Protein AF-A0A319CML3-F1 (afdb_monomer)

Mean predicted aligned error: 7.98 Å

Structure (mmCIF, N/CA/C/O backbone):
data_AF-A0A319CML3-F1
#
_entry.id   AF-A0A319CML3-F1
#
loop_
_atom_site.group_PDB
_atom_site.id
_atom_site.type_symbol
_atom_site.label_atom_id
_atom_site.label_alt_id
_atom_site.label_comp_id
_atom_site.label_asym_id
_atom_site.label_entity_id
_atom_site.label_seq_id
_atom_site.pdbx_PDB_ins_code
_atom_site.Cartn_x
_atom_site.Cartn_y
_atom_site.Cartn_z
_atom_site.occupancy
_atom_site.B_iso_or_equiv
_atom_site.auth_seq_id
_atom_site.auth_comp_id
_atom_site.auth_asym_id
_atom_site.auth_atom_id
_atom_site.pdbx_PDB_model_num
ATOM 1 N N . MET A 1 1 ? 18.920 -18.674 -5.820 1.00 42.75 1 MET A N 1
ATOM 2 C CA . MET A 1 1 ? 18.526 -17.478 -5.050 1.00 42.75 1 MET A CA 1
ATOM 3 C C . MET A 1 1 ? 17.878 -16.517 -6.031 1.00 42.75 1 MET A C 1
ATOM 5 O O . MET A 1 1 ? 18.581 -15.774 -6.698 1.00 42.75 1 MET A O 1
ATOM 9 N N . THR A 1 2 ? 16.571 -16.639 -6.250 1.00 43.22 2 THR A N 1
ATOM 10 C CA . THR A 1 2 ? 15.829 -15.691 -7.090 1.00 43.22 2 THR A CA 1
ATOM 11 C C . THR A 1 2 ? 15.406 -14.518 -6.205 1.00 43.22 2 THR A C 1
ATOM 13 O O . THR A 1 2 ? 15.103 -14.720 -5.030 1.00 43.22 2 THR A O 1
ATOM 16 N N . ALA A 1 3 ? 15.406 -13.293 -6.729 1.00 52.25 3 ALA A N 1
ATOM 17 C CA . ALA A 1 3 ? 15.015 -12.068 -6.020 1.00 52.25 3 ALA A CA 1
ATOM 18 C C . ALA A 1 3 ? 13.498 -12.003 -5.703 1.00 52.25 3 ALA A C 1
ATOM 20 O O . ALA A 1 3 ? 12.886 -10.945 -5.762 1.00 52.25 3 ALA A O 1
ATOM 21 N N . SER A 1 4 ? 12.864 -13.145 -5.426 1.00 51.34 4 SER A N 1
ATOM 22 C CA . SER A 1 4 ? 11.420 -13.351 -5.577 1.00 51.34 4 SER A CA 1
ATOM 23 C C . SER A 1 4 ? 10.612 -13.277 -4.282 1.00 51.34 4 SER A C 1
ATOM 25 O O . SER A 1 4 ? 9.434 -13.589 -4.329 1.00 51.34 4 SER A O 1
ATOM 27 N N . ASN A 1 5 ? 11.198 -12.939 -3.127 1.00 59.06 5 ASN A N 1
ATOM 28 C CA . ASN A 1 5 ? 10.470 -13.019 -1.851 1.00 59.06 5 ASN A CA 1
ATOM 29 C C . ASN A 1 5 ? 10.837 -11.932 -0.830 1.00 59.06 5 ASN A C 1
ATOM 31 O O . ASN A 1 5 ? 1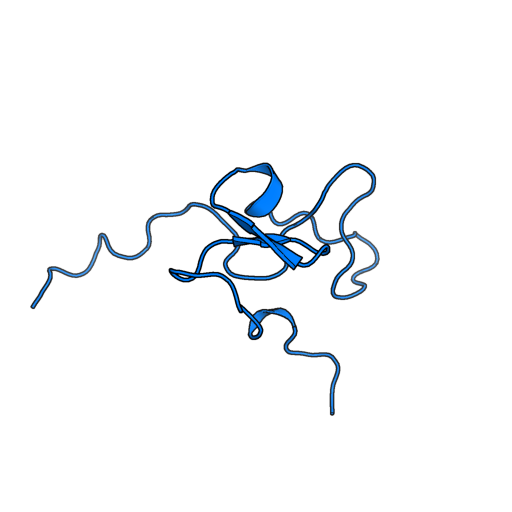0.872 -12.189 0.368 1.00 59.06 5 ASN A O 1
ATOM 35 N N . TRP A 1 6 ? 11.077 -10.700 -1.289 1.00 54.84 6 TRP A N 1
ATOM 36 C CA . TRP A 1 6 ? 11.170 -9.541 -0.385 1.00 54.84 6 TRP A CA 1
ATOM 37 C C . TRP A 1 6 ? 9.862 -9.344 0.399 1.00 54.84 6 TRP A C 1
ATOM 39 O O . TRP A 1 6 ? 9.891 -9.025 1.579 1.00 54.84 6 TRP A O 1
ATOM 49 N N . THR A 1 7 ? 8.729 -9.680 -0.221 1.00 56.91 7 THR A N 1
ATOM 50 C CA . THR A 1 7 ? 7.375 -9.662 0.356 1.00 56.9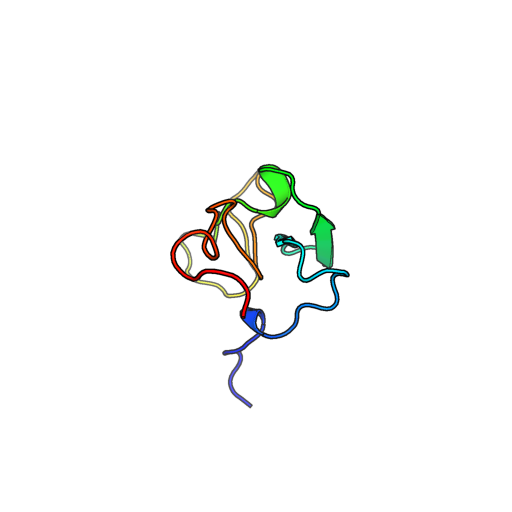1 7 THR A CA 1
ATOM 51 C C . THR A 1 7 ? 7.181 -10.609 1.541 1.00 56.91 7 THR A C 1
ATOM 53 O O . THR A 1 7 ? 6.257 -10.431 2.320 1.00 56.91 7 THR A O 1
ATOM 56 N N . ASN A 1 8 ? 8.030 -11.633 1.682 1.00 62.53 8 ASN A N 1
ATOM 57 C CA . ASN A 1 8 ? 7.992 -12.557 2.821 1.00 62.53 8 ASN A CA 1
ATOM 58 C C . ASN A 1 8 ? 8.899 -12.105 3.977 1.00 62.53 8 ASN A C 1
ATOM 60 O O . ASN A 1 8 ? 8.914 -12.736 5.034 1.00 62.53 8 ASN A O 1
ATOM 64 N N . LEU A 1 9 ? 9.671 -11.032 3.790 1.00 61.28 9 LEU A N 1
ATOM 65 C CA . LEU A 1 9 ? 10.558 -10.484 4.802 1.00 61.28 9 LEU A CA 1
ATOM 66 C C . LEU A 1 9 ? 9.835 -9.346 5.529 1.00 61.28 9 LEU A C 1
ATOM 68 O O . LEU A 1 9 ? 10.100 -8.174 5.280 1.00 61.28 9 LEU A O 1
ATOM 72 N N . ASN A 1 10 ? 8.907 -9.698 6.422 1.00 66.69 10 ASN A N 1
ATOM 73 C CA . ASN A 1 10 ? 8.268 -8.717 7.294 1.00 66.69 10 ASN A CA 1
ATOM 74 C C . ASN A 1 10 ? 8.879 -8.743 8.704 1.00 66.69 10 ASN A C 1
ATOM 76 O O . ASN A 1 10 ? 8.410 -9.499 9.556 1.00 66.69 10 ASN A O 1
ATOM 80 N N . PRO A 1 11 ? 9.923 -7.944 8.992 1.00 76.56 11 PRO A N 1
ATOM 81 C CA . PRO A 1 11 ? 10.412 -7.777 10.356 1.00 76.56 11 PRO A CA 1
ATOM 82 C C . PRO A 1 11 ? 9.466 -6.922 11.217 1.00 76.56 11 PRO A C 1
ATOM 84 O O . PRO A 1 11 ? 9.734 -6.746 12.407 1.00 76.56 11 PRO A O 1
ATOM 87 N N . CYS A 1 12 ? 8.389 -6.363 10.648 1.00 83.38 12 CYS A N 1
ATOM 88 C CA . CYS A 1 12 ? 7.512 -5.461 11.373 1.00 83.38 12 CYS A CA 1
ATOM 89 C C . CYS A 1 12 ? 6.723 -6.190 12.471 1.00 83.38 12 CYS A C 1
ATOM 91 O O . CYS A 1 12 ? 6.096 -7.226 12.217 1.00 83.38 12 CYS A O 1
ATOM 93 N N . PRO A 1 13 ? 6.686 -5.633 13.697 1.00 81.75 13 PRO A N 1
ATOM 94 C CA . PRO A 1 13 ? 5.846 -6.155 14.765 1.00 81.75 13 PRO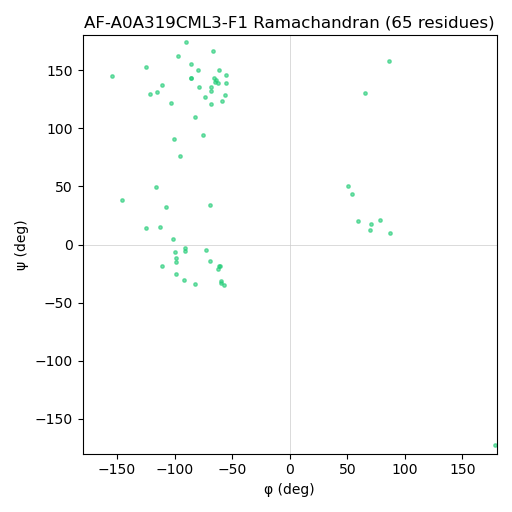 A CA 1
ATOM 95 C C . PRO A 1 13 ? 4.381 -6.236 14.331 1.00 81.75 13 PRO A C 1
ATOM 97 O O . PRO A 1 13 ? 3.901 -5.383 13.587 1.00 81.75 13 PRO A O 1
ATOM 100 N N . LEU A 1 14 ? 3.667 -7.249 14.830 1.00 84.25 14 LEU A N 1
ATOM 101 C CA . LEU A 1 14 ? 2.237 -7.467 14.562 1.00 84.25 14 LEU A CA 1
ATOM 102 C C . LEU A 1 14 ? 1.883 -7.643 13.077 1.00 84.25 14 LEU A C 1
ATOM 104 O O . LEU A 1 14 ? 0.722 -7.479 12.715 1.00 84.25 14 LEU A O 1
ATOM 108 N N . ASN A 1 15 ? 2.864 -7.992 12.234 1.00 82.94 15 ASN A N 1
ATOM 109 C CA . ASN A 1 15 ? 2.686 -8.081 10.789 1.00 82.94 15 ASN A CA 1
ATOM 110 C C . ASN A 1 15 ? 2.119 -6.769 10.211 1.00 82.94 15 ASN A C 1
ATOM 112 O O . ASN A 1 15 ? 1.194 -6.802 9.415 1.00 82.94 15 ASN A O 1
ATOM 116 N N . ALA A 1 16 ? 2.633 -5.616 10.658 1.00 89.25 16 ALA A N 1
ATOM 117 C CA . ALA A 1 16 ? 2.281 -4.312 10.093 1.00 89.25 16 ALA A CA 1
ATOM 118 C C . ALA A 1 16 ? 2.787 -4.168 8.643 1.00 89.25 16 ALA A C 1
ATOM 120 O O . ALA A 1 16 ? 3.615 -4.962 8.188 1.00 89.25 16 ALA A O 1
ATOM 121 N N . CYS A 1 17 ? 2.309 -3.152 7.924 1.00 90.62 17 CYS A N 1
ATOM 122 C CA . CYS A 1 17 ? 2.786 -2.842 6.579 1.00 90.62 17 CYS A CA 1
ATOM 123 C C . CYS A 1 17 ? 4.248 -2.391 6.622 1.00 90.62 17 CYS A C 1
ATOM 125 O O . CYS A 1 17 ? 4.656 -1.693 7.556 1.00 90.62 17 CYS A O 1
ATOM 127 N N . CYS A 1 18 ? 5.012 -2.785 5.606 1.00 90.19 18 CYS A N 1
ATOM 128 C CA . CYS A 1 18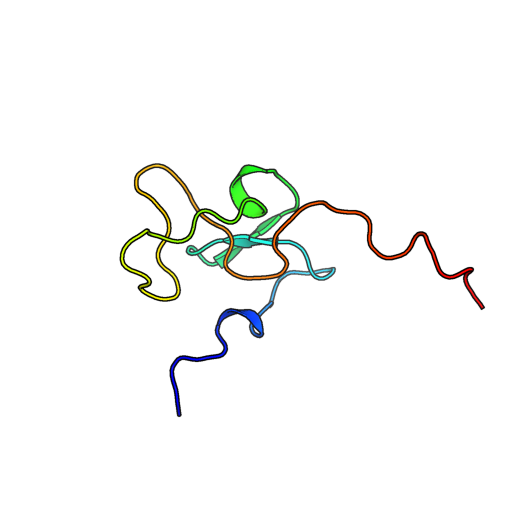 ? 6.419 -2.437 5.441 1.00 90.19 18 CYS A CA 1
ATOM 129 C C . CYS A 1 18 ? 6.605 -1.696 4.116 1.00 90.19 18 CYS A C 1
ATOM 131 O O . CYS A 1 18 ? 6.154 -2.201 3.084 1.00 90.19 18 CYS A O 1
ATOM 133 N N . ASP A 1 19 ? 7.272 -0.543 4.135 1.00 89.44 19 ASP A N 1
ATOM 134 C CA . ASP A 1 19 ? 7.592 0.218 2.923 1.00 89.44 19 ASP A CA 1
ATOM 135 C C . ASP A 1 19 ? 8.950 -0.166 2.306 1.00 89.44 19 ASP A C 1
ATOM 137 O O . ASP A 1 19 ? 9.723 -0.946 2.873 1.00 89.44 19 ASP A O 1
ATOM 141 N N . VAL A 1 20 ? 9.277 0.396 1.136 1.00 87.06 20 VAL A N 1
ATOM 142 C CA . VAL A 1 20 ? 10.573 0.146 0.464 1.00 87.06 20 VAL A CA 1
ATOM 143 C C . VAL A 1 20 ? 11.792 0.589 1.282 1.00 87.06 20 VAL A C 1
ATOM 145 O O . VAL A 1 20 ? 12.908 0.146 1.007 1.00 87.06 20 VAL A O 1
ATOM 148 N N . TRP A 1 21 ? 11.601 1.455 2.279 1.00 86.44 21 TRP A N 1
ATOM 149 C CA . TRP A 1 21 ? 12.653 1.969 3.155 1.00 86.44 21 TRP A CA 1
ATOM 150 C C . TRP A 1 21 ? 12.839 1.120 4.420 1.00 86.44 21 TRP A C 1
ATOM 152 O O . TRP A 1 21 ? 13.751 1.392 5.204 1.00 86.44 21 TRP A O 1
ATOM 162 N N . GLY A 1 22 ? 12.014 0.088 4.622 1.00 85.69 22 GLY A N 1
ATOM 163 C CA . GLY A 1 22 ? 12.032 -0.760 5.813 1.00 85.69 22 GLY A CA 1
ATOM 164 C C . GLY A 1 22 ? 11.346 -0.129 7.027 1.00 85.69 22 GLY A C 1
ATOM 165 O O . GLY A 1 22 ? 11.637 -0.513 8.162 1.00 85.69 22 GLY A O 1
ATOM 166 N N . GLN A 1 23 ? 10.472 0.855 6.815 1.00 88.25 23 GLN A N 1
ATOM 167 C CA . GLN A 1 23 ? 9.642 1.447 7.856 1.00 88.25 23 GLN A CA 1
ATOM 168 C C . GLN A 1 23 ? 8.362 0.642 8.040 1.00 88.25 23 GLN A 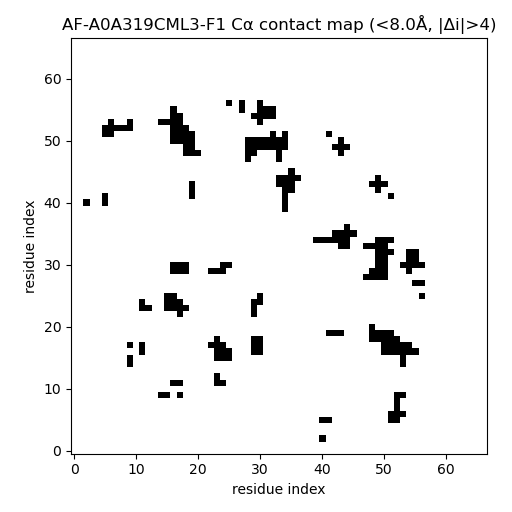C 1
ATOM 170 O O . GLN A 1 23 ? 7.761 0.155 7.085 1.00 88.25 23 GLN A O 1
ATOM 175 N N . CYS A 1 24 ? 7.936 0.543 9.295 1.00 90.62 24 CYS A N 1
ATOM 176 C CA . CYS A 1 24 ? 6.780 -0.239 9.697 1.00 90.62 24 CYS A CA 1
ATOM 177 C C . CYS A 1 24 ? 5.637 0.663 10.151 1.00 90.62 24 CYS A C 1
ATOM 179 O O . CYS A 1 24 ? 5.847 1.580 10.949 1.00 90.62 24 CYS A O 1
ATOM 181 N N . GLY A 1 25 ? 4.413 0.348 9.733 1.00 90.56 25 GLY A N 1
ATOM 182 C CA . GLY A 1 25 ? 3.225 1.038 10.224 1.00 90.56 25 GLY A CA 1
ATOM 183 C C . GLY A 1 25 ? 1.929 0.545 9.594 1.00 90.56 25 GLY A C 1
ATOM 184 O O . GLY A 1 25 ? 1.898 -0.464 8.900 1.00 90.56 25 GLY A O 1
ATOM 185 N N . ILE A 1 26 ? 0.839 1.244 9.898 1.00 91.00 26 ILE A N 1
ATOM 186 C CA . ILE A 1 26 ? -0.525 0.904 9.454 1.00 91.00 26 ILE A CA 1
ATOM 187 C C . ILE A 1 26 ? -1.203 2.070 8.719 1.00 91.00 26 ILE A C 1
ATOM 189 O O . ILE A 1 26 ? -2.423 2.108 8.594 1.00 91.00 26 ILE A O 1
ATOM 193 N N . THR A 1 27 ? -0.422 3.073 8.318 1.00 91.31 27 THR A N 1
ATOM 194 C CA . THR A 1 27 ? -0.909 4.247 7.590 1.00 91.31 27 THR A CA 1
ATOM 195 C C . THR A 1 27 ? -0.955 3.964 6.095 1.00 91.31 27 THR A C 1
ATOM 197 O O . THR A 1 27 ? -0.183 3.151 5.586 1.00 91.31 27 THR A O 1
ATOM 200 N N . ASP A 1 28 ? -1.812 4.682 5.371 1.00 89.75 28 ASP A N 1
ATOM 201 C CA . ASP A 1 28 ? -1.959 4.504 3.922 1.00 89.75 28 ASP A CA 1
ATOM 202 C C . ASP A 1 28 ? -0.632 4.698 3.172 1.00 89.75 28 ASP A C 1
ATOM 204 O O . ASP A 1 28 ? -0.349 3.964 2.235 1.00 89.75 28 ASP A O 1
ATOM 208 N N . GLU A 1 29 ? 0.237 5.605 3.624 1.00 87.19 29 GLU A N 1
ATOM 209 C CA . GLU A 1 29 ? 1.563 5.833 3.028 1.00 87.19 29 GLU A CA 1
ATOM 210 C C . GLU A 1 29 ? 2.470 4.587 3.050 1.00 87.19 29 GLU A C 1
ATOM 212 O O . GLU A 1 29 ? 3.287 4.401 2.150 1.00 87.19 29 GLU A O 1
ATOM 217 N N . LEU A 1 30 ? 2.309 3.730 4.063 1.00 90.25 30 LEU A N 1
ATOM 218 C CA . LEU A 1 30 ? 3.102 2.513 4.264 1.00 90.25 30 LEU A CA 1
ATOM 219 C C . LEU A 1 30 ? 2.385 1.257 3.755 1.00 90.25 30 LEU A C 1
ATOM 221 O O . LEU A 1 30 ? 3.035 0.266 3.439 1.00 90.25 30 LEU A O 1
ATOM 2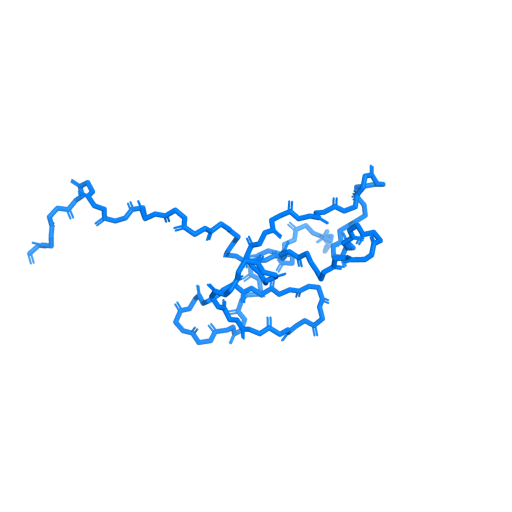25 N N . CYS A 1 31 ? 1.051 1.282 3.697 1.00 91.19 31 CYS A N 1
ATOM 226 C CA . CYS A 1 31 ? 0.223 0.142 3.305 1.00 91.19 31 CYS A CA 1
ATOM 227 C C . CYS A 1 31 ? -0.233 0.179 1.841 1.00 91.19 31 CYS A C 1
ATOM 229 O O . CYS A 1 31 ? -0.700 -0.845 1.339 1.00 91.19 31 CYS A O 1
ATOM 231 N N . THR A 1 32 ? -0.134 1.316 1.148 1.00 90.81 32 THR A N 1
ATOM 232 C CA . THR A 1 32 ? -0.550 1.423 -0.258 1.00 90.81 32 THR A CA 1
ATOM 233 C C . THR A 1 32 ? 0.458 0.727 -1.164 1.00 90.81 32 THR A C 1
ATOM 235 O O . THR A 1 32 ? 1.658 1.003 -1.117 1.00 90.81 32 THR A O 1
ATOM 238 N N . ASP A 1 33 ? -0.031 -0.186 -2.003 1.00 87.38 33 ASP A N 1
ATOM 239 C CA . ASP A 1 33 ? 0.774 -0.811 -3.050 1.00 87.38 33 ASP A CA 1
ATOM 240 C C . ASP A 1 33 ? 0.975 0.180 -4.204 1.00 87.38 33 ASP A C 1
ATOM 242 O O . ASP A 1 33 ? 0.137 0.324 -5.094 1.00 87.38 33 ASP A O 1
ATOM 246 N N . ASP A 1 34 ? 2.100 0.890 -4.145 1.00 87.25 34 ASP A N 1
ATOM 247 C CA . ASP A 1 34 ? 2.577 1.798 -5.185 1.00 87.25 34 ASP A CA 1
ATOM 248 C C . ASP A 1 34 ? 3.899 1.307 -5.769 1.00 87.25 34 ASP A C 1
ATOM 250 O O . ASP A 1 34 ? 4.879 2.043 -5.898 1.00 87.25 34 ASP A O 1
ATOM 25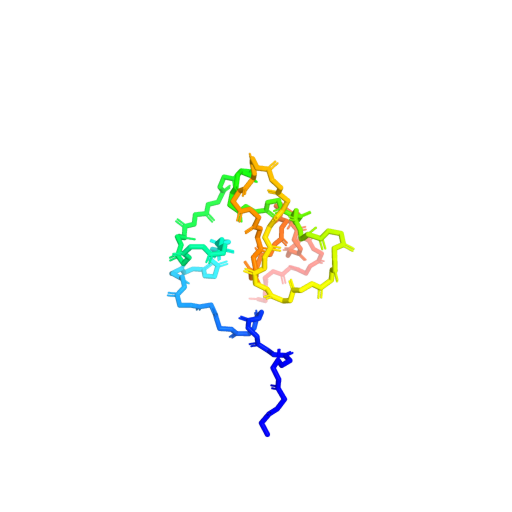4 N N . THR A 1 35 ? 3.932 0.029 -6.134 1.00 82.38 35 THR A N 1
ATOM 255 C CA . THR A 1 35 ? 5.047 -0.546 -6.886 1.00 82.38 35 THR A CA 1
ATOM 256 C C . THR A 1 35 ? 5.303 0.221 -8.191 1.00 82.38 35 THR A C 1
ATOM 258 O O . THR A 1 35 ? 4.382 0.660 -8.885 1.00 82.38 35 THR A O 1
ATOM 261 N N . ALA A 1 36 ? 6.582 0.438 -8.511 1.00 82.56 36 ALA A N 1
ATOM 262 C CA . ALA A 1 36 ? 6.983 1.191 -9.694 1.00 82.56 36 ALA A CA 1
ATOM 263 C C . ALA A 1 36 ? 6.549 0.492 -10.993 1.00 82.56 36 ALA A C 1
ATOM 265 O O . ALA A 1 36 ? 6.707 -0.720 -11.141 1.00 82.56 36 ALA A O 1
ATOM 266 N N . ASP A 1 37 ? 6.121 1.279 -11.985 1.00 83.06 37 ASP A N 1
ATOM 267 C CA . ASP A 1 37 ? 5.648 0.775 -13.287 1.00 83.06 37 ASP A CA 1
ATOM 268 C C . ASP A 1 37 ? 6.721 -0.016 -14.061 1.00 83.06 37 ASP A C 1
ATOM 270 O O . ASP A 1 37 ? 6.418 -0.787 -14.969 1.00 83.06 37 ASP A O 1
ATOM 274 N N . THR A 1 38 ? 7.995 0.158 -13.696 1.00 82.56 38 THR A N 1
ATOM 275 C CA . THR A 1 38 ? 9.126 -0.591 -14.260 1.00 82.56 38 THR A CA 1
ATOM 276 C C . THR A 1 38 ? 9.126 -2.067 -13.855 1.00 82.56 38 THR A C 1
ATOM 278 O O . THR A 1 38 ? 9.880 -2.849 -14.434 1.00 82.56 38 THR A O 1
ATOM 281 N N . GLY A 1 39 ? 8.324 -2.456 -12.856 1.00 73.25 39 GLY A N 1
ATOM 282 C CA . GLY A 1 39 ? 8.291 -3.811 -12.304 1.00 73.25 39 GLY A CA 1
ATOM 283 C C . GLY A 1 39 ? 9.551 -4.182 -11.517 1.00 73.25 39 GLY A C 1
ATOM 284 O O . GLY A 1 39 ? 9.766 -5.357 -11.217 1.00 73.25 39 GLY A O 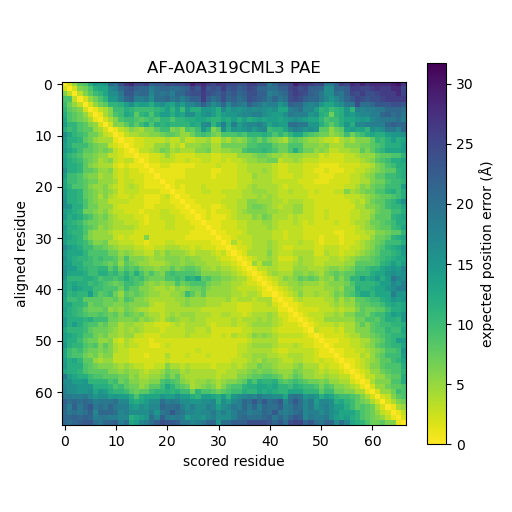1
ATOM 285 N N . ALA A 1 40 ? 10.405 -3.203 -11.200 1.00 76.88 40 ALA A N 1
ATOM 286 C CA . ALA A 1 40 ? 11.589 -3.425 -10.385 1.00 76.88 40 ALA A CA 1
ATOM 287 C C . ALA A 1 40 ? 11.172 -3.749 -8.934 1.00 76.88 40 ALA A C 1
ATOM 289 O O . ALA A 1 40 ? 10.500 -2.935 -8.295 1.00 76.88 40 ALA A O 1
ATOM 290 N N . PRO A 1 41 ? 11.557 -4.918 -8.389 1.00 72.88 41 PRO A N 1
ATOM 291 C CA . PRO A 1 41 ? 11.176 -5.310 -7.036 1.00 72.88 41 PRO A CA 1
ATOM 292 C C . PRO A 1 41 ? 11.794 -4.361 -6.002 1.00 72.88 41 PRO A C 1
ATOM 294 O O . PRO A 1 41 ? 12.946 -3.953 -6.138 1.00 72.88 41 PRO A O 1
ATOM 297 N N . GLY A 1 42 ? 11.026 -4.014 -4.966 1.00 72.19 42 GLY A N 1
ATOM 298 C CA . GLY A 1 42 ? 11.476 -3.102 -3.908 1.00 72.19 42 GLY A CA 1
ATOM 299 C C . GLY A 1 42 ? 11.609 -1.639 -4.346 1.00 72.19 42 GLY A C 1
ATOM 300 O O . GLY A 1 42 ? 12.293 -0.874 -3.679 1.00 72.19 42 GLY A O 1
ATOM 301 N N . THR A 1 43 ? 10.996 -1.248 -5.470 1.00 83.00 43 THR A N 1
ATOM 302 C CA . THR A 1 43 ? 10.958 0.146 -5.938 1.00 83.00 43 THR A CA 1
ATOM 303 C C . THR A 1 43 ? 9.523 0.661 -5.932 1.00 83.00 43 THR A C 1
ATOM 305 O O . THR A 1 43 ? 8.628 0.007 -6.466 1.00 83.00 43 THR A O 1
ATOM 308 N N . ALA A 1 44 ? 9.319 1.846 -5.362 1.00 87.00 44 ALA A N 1
ATOM 309 C CA . ALA A 1 44 ? 8.034 2.534 -5.343 1.00 87.00 44 ALA A CA 1
ATOM 310 C C . ALA A 1 44 ? 7.926 3.576 -6.467 1.00 87.00 44 ALA A C 1
ATOM 312 O O . ALA A 1 44 ? 8.934 4.002 -7.045 1.00 87.00 44 ALA A O 1
ATOM 313 N N . LYS A 1 45 ? 6.705 4.011 -6.783 1.00 88.44 45 LYS A N 1
ATOM 314 C CA . LYS A 1 45 ? 6.465 5.132 -7.701 1.00 88.44 45 LYS A CA 1
ATOM 315 C C . LYS A 1 45 ? 7.083 6.419 -7.161 1.00 88.44 45 LYS A C 1
ATOM 317 O O . LYS A 1 45 ? 7.168 6.644 -5.953 1.00 88.44 45 LYS A O 1
ATOM 322 N N . ASN A 1 46 ? 7.480 7.301 -8.074 1.00 85.31 46 ASN A N 1
ATOM 323 C CA . ASN A 1 46 ? 8.089 8.574 -7.709 1.00 85.31 46 ASN A CA 1
ATOM 324 C C . ASN A 1 46 ? 7.143 9.412 -6.830 1.00 85.31 46 ASN A C 1
ATOM 326 O O . ASN A 1 46 ? 6.034 9.734 -7.251 1.00 85.31 46 ASN A O 1
ATOM 330 N N . GLY A 1 47 ? 7.612 9.793 -5.641 1.00 85.19 47 GLY A N 1
ATOM 331 C CA . GLY A 1 47 ? 6.821 10.535 -4.655 1.00 85.19 47 GLY A CA 1
ATOM 332 C C . GLY A 1 47 ? 5.980 9.667 -3.713 1.00 85.19 47 GLY A C 1
ATOM 333 O O . GLY A 1 47 ? 5.169 10.218 -2.978 1.00 85.19 47 GLY A O 1
ATOM 334 N N . THR A 1 48 ? 6.173 8.345 -3.717 1.00 87.94 48 THR A N 1
ATOM 335 C CA . THR A 1 48 ? 5.522 7.409 -2.786 1.00 87.94 48 THR A CA 1
ATOM 336 C C . THR A 1 48 ? 6.568 6.572 -2.054 1.00 87.94 48 THR A C 1
ATOM 338 O O . THR A 1 48 ? 7.655 6.341 -2.590 1.00 87.94 48 THR A O 1
ATOM 341 N N . ASN A 1 49 ? 6.244 6.106 -0.846 1.00 86.62 49 ASN A N 1
ATOM 342 C CA . ASN A 1 49 ? 7.103 5.159 -0.132 1.00 86.62 49 ASN A CA 1
ATOM 343 C C . ASN A 1 49 ? 6.847 3.730 -0.615 1.00 86.62 49 ASN A C 1
ATOM 345 O O . ASN A 1 49 ? 7.796 2.970 -0.722 1.00 86.62 49 ASN A O 1
ATOM 349 N N . GLY A 1 50 ? 5.601 3.405 -0.983 1.00 88.00 50 GLY A N 1
ATOM 350 C CA . GLY A 1 50 ? 5.200 2.131 -1.577 1.00 88.00 50 GLY A CA 1
ATOM 351 C C . GLY A 1 50 ? 5.358 0.939 -0.632 1.00 88.00 50 GLY A C 1
ATOM 352 O O . GLY A 1 50 ? 6.403 0.715 -0.026 1.00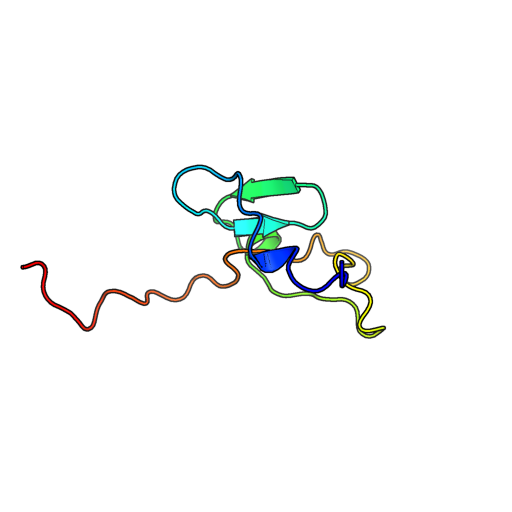 88.00 50 GLY A O 1
ATOM 353 N N . CYS A 1 51 ? 4.312 0.133 -0.523 1.00 88.94 51 CYS A N 1
ATOM 354 C CA . CYS A 1 51 ? 4.336 -1.057 0.307 1.00 88.94 51 CYS A CA 1
ATOM 355 C C . CYS A 1 51 ? 5.074 -2.224 -0.370 1.00 88.94 51 CYS A C 1
ATOM 357 O O . CYS A 1 51 ? 4.845 -2.527 -1.541 1.00 88.94 51 CYS A O 1
ATOM 359 N N . ILE A 1 52 ? 5.927 -2.917 0.388 1.00 87.25 52 ILE A N 1
ATOM 360 C CA . ILE A 1 52 ? 6.626 -4.135 -0.049 1.00 87.25 52 ILE A CA 1
ATOM 361 C C . ILE A 1 52 ? 6.147 -5.401 0.658 1.00 87.25 52 ILE A C 1
ATOM 363 O O . ILE A 1 52 ? 6.428 -6.493 0.169 1.00 87.25 52 ILE A O 1
ATOM 367 N N . SER A 1 53 ? 5.474 -5.291 1.807 1.00 87.06 53 SER A N 1
ATOM 368 C CA . SER A 1 53 ? 4.991 -6.438 2.583 1.00 87.06 53 SER A CA 1
ATOM 369 C C . SER A 1 53 ? 3.788 -6.066 3.449 1.00 87.06 53 SER A C 1
ATOM 371 O O . SER A 1 53 ? 3.735 -4.969 3.999 1.00 87.06 53 SER A O 1
ATOM 373 N N . ASN A 1 54 ? 2.856 -7.016 3.609 1.00 87.69 54 ASN A N 1
ATOM 374 C CA . ASN A 1 54 ? 1.569 -6.837 4.292 1.00 87.69 54 ASN A CA 1
ATOM 375 C C . ASN A 1 54 ? 0.796 -5.608 3.774 1.00 87.69 54 ASN A C 1
ATOM 377 O O . ASN A 1 54 ? 0.387 -4.742 4.539 1.00 87.69 54 ASN A O 1
ATOM 381 N N . CYS A 1 55 ? 0.653 -5.518 2.453 1.00 88.56 55 CYS A N 1
ATOM 382 C CA . CYS A 1 55 ? 0.033 -4.373 1.797 1.00 88.56 55 CYS A CA 1
ATOM 383 C C . CYS A 1 55 ? -1.491 -4.423 1.852 1.00 88.56 55 CYS A C 1
ATOM 385 O O . CYS A 1 55 ? -2.106 -5.491 1.829 1.00 88.56 55 CYS A O 1
ATOM 387 N N . GLY A 1 56 ? -2.088 -3.237 1.867 1.00 87.56 56 GLY A N 1
ATOM 388 C CA . GLY A 1 56 ? -3.518 -3.031 2.020 1.00 87.56 56 GLY A CA 1
ATOM 389 C C . GLY A 1 56 ? -3.970 -2.979 3.479 1.00 87.56 56 GLY A C 1
ATOM 390 O O . GLY A 1 56 ? -3.326 -3.476 4.397 1.00 87.56 56 GLY A O 1
ATOM 391 N N . THR A 1 57 ? -5.130 -2.361 3.679 1.00 85.56 57 THR A N 1
ATOM 392 C CA . THR A 1 57 ? -5.784 -2.181 4.986 1.00 85.56 57 THR A CA 1
ATOM 393 C C . THR A 1 57 ? -7.084 -2.981 5.090 1.00 85.56 57 THR A C 1
ATOM 395 O O . THR A 1 57 ? -7.910 -2.747 5.972 1.00 85.56 57 THR A O 1
ATOM 398 N N . ASN A 1 58 ? -7.288 -3.937 4.177 1.00 82.44 58 ASN A N 1
ATOM 399 C CA . ASN A 1 58 ? -8.499 -4.741 4.144 1.00 82.44 58 ASN A CA 1
ATOM 400 C C . ASN A 1 58 ? -8.572 -5.684 5.355 1.00 82.44 58 ASN A C 1
ATOM 402 O O . ASN A 1 58 ? -7.602 -6.362 5.692 1.00 82.44 58 ASN A O 1
ATOM 406 N N . ILE A 1 59 ? -9.747 -5.770 5.977 1.00 74.94 59 ILE A N 1
ATOM 407 C CA . ILE A 1 59 ? -9.983 -6.661 7.115 1.00 74.94 59 ILE A CA 1
ATOM 408 C C . ILE A 1 59 ? -10.283 -8.060 6.571 1.00 74.94 59 ILE A C 1
ATOM 410 O O . ILE A 1 59 ? -11.344 -8.291 5.999 1.00 74.94 59 ILE A O 1
ATOM 414 N N . THR A 1 60 ? -9.356 -9.002 6.752 1.00 74.38 60 THR A N 1
ATOM 415 C CA . THR A 1 60 ? -9.448 -10.359 6.178 1.00 74.38 60 THR A CA 1
ATOM 416 C C . THR A 1 60 ? -9.964 -11.427 7.147 1.00 74.38 60 THR A C 1
ATOM 418 O O . THR A 1 60 ? -10.313 -12.514 6.709 1.00 74.38 60 THR A O 1
ATOM 421 N N . ASN A 1 61 ? -10.063 -11.135 8.449 1.00 70.94 61 ASN A N 1
ATOM 422 C CA . ASN A 1 61 ? -10.429 -12.109 9.492 1.00 70.94 61 ASN A CA 1
ATOM 423 C C . ASN A 1 61 ? -11.851 -11.906 10.057 1.00 70.94 61 ASN A C 1
ATOM 425 O O . ASN A 1 61 ? -12.091 -12.102 11.245 1.00 70.94 61 ASN A O 1
ATOM 429 N N . ASN A 1 62 ? -12.785 -11.429 9.230 1.00 66.56 62 ASN A N 1
ATOM 430 C CA . ASN A 1 62 ? -14.173 -11.193 9.649 1.00 66.56 62 ASN A CA 1
ATOM 431 C C . ASN A 1 62 ? -15.130 -12.323 9.230 1.00 66.56 62 ASN A C 1
ATOM 433 O O . ASN A 1 62 ? -16.304 -12.292 9.594 1.00 66.56 62 ASN A O 1
ATOM 437 N N . GLU A 1 63 ? -14.638 -13.291 8.451 1.00 69.88 63 GLU A N 1
ATOM 438 C CA . GLU A 1 63 ? -15.435 -14.406 7.927 1.00 69.88 63 GLU A CA 1
ATOM 439 C C . GLU A 1 63 ? -15.411 -15.632 8.850 1.00 69.88 63 GLU A C 1
ATOM 441 O O . GLU A 1 63 ? -16.419 -16.329 8.962 1.00 69.88 63 GLU A O 1
ATOM 446 N N . ASP A 1 64 ? -14.316 -15.842 9.588 1.00 72.12 64 ASP A N 1
ATOM 447 C CA . ASP A 1 64 ? -14.166 -16.965 10.510 1.00 72.12 64 ASP A CA 1
ATOM 448 C C . ASP A 1 64 ? -14.353 -16.529 11.970 1.00 72.12 64 ASP A C 1
ATOM 450 O O . ASP A 1 64 ? -13.643 -15.674 12.506 1.00 72.12 64 ASP A O 1
ATOM 454 N N . LYS A 1 65 ? -15.322 -17.148 12.655 1.00 66.38 65 LYS A N 1
ATOM 455 C CA . LYS A 1 65 ? -15.508 -16.974 14.102 1.00 66.38 65 LYS A CA 1
ATOM 456 C C . LYS A 1 65 ? -14.252 -17.481 14.842 1.00 66.38 65 LYS A C 1
ATOM 458 O O . LYS A 1 65 ? -13.796 -18.585 14.547 1.00 66.38 65 LYS A O 1
ATOM 463 N N . PRO A 1 66 ? -13.777 -16.776 15.890 1.00 72.75 66 PRO A N 1
ATOM 464 C CA . PRO A 1 66 ? -12.759 -17.311 16.792 1.00 72.75 66 PRO A CA 1
ATOM 465 C C . PRO A 1 66 ? -13.226 -18.645 17.393 1.00 72.75 66 PRO A C 1
ATOM 467 O O . PRO A 1 66 ? -14.351 -18.726 17.908 1.00 72.75 66 PRO A O 1
ATOM 470 N N . SER A 1 67 ? -12.386 -19.681 17.296 1.00 73.81 67 SER A N 1
ATOM 471 C CA . SER A 1 67 ? -12.638 -21.031 17.825 1.00 73.81 67 SER A CA 1
ATOM 472 C C . SER A 1 67 ? -12.915 -21.015 19.323 1.00 73.81 67 SER A C 1
ATOM 474 O O . SER A 1 67 ? -12.044 -20.485 20.049 1.00 73.81 67 SER A O 1
#

pLDDT: mean 79.23, std 12.31, range [42.75, 91.31]

InterPro domains:
  IPR036861 Endochitinase-like superfamily [G3DSA:3.30.60.10] (3-57)
  IPR036861 Endochitinase-like superfamily [SSF57016] (6-37)
  IPR053214 Secreted chitinase LysM12-like [PTHR47700] (4-64)

Sequence (67 aa):
MTASNWTNLNPCPLNACCDVWGQCGITDELCTDDTADTGAPGTAKNGTNGCISNCGTNITNNEDKPS

Solvent-accessible surface area (backbone atoms only — not comparable to full-atom values): 4150 Å² total; per-residue (Å²): 138,75,96,79,57,66,53,73,65,65,88,33,74,94,68,34,8,23,20,52,84,72,47,67,37,86,46,67,66,24,12,38,77,34,62,22,94,85,68,51,83,77,38,37,33,93,96,51,52,9,24,46,20,57,57,56,86,76,82,81,75,80,83,63,78,88,129

Radius of gyration: 13.09 Å; Cα contacts (8 Å, |Δi|>4): 119; chains: 1; bounding box: 34×32×32 Å

Nearest PDB structures (foldseek):
  1ulm-assembly1_A  TM=7.659E-01  e=1.162E+00  Phytolacca americana
  2dkv-assembly1_A  TM=7.172E-01  e=1.007E+00  Oryza sativa Japonica Group

Organism: NCBI:txid1448315

Foldseek 3Di:
DDPPPLQVPQPEPPQAWAFLVRDGDPDCLRQPAQADPVNDQSDGHPPGRHTNYPHDPDDDPPPDDDD

Secondary structure (DSSP, 8-state):
--S--GGG---SGGG-EEETT--EESSHHHHS--B-TT--TT-BPTT---EEES------SSSSPP-